Protein AF-A0A3P6F819-F1 (afdb_monomer)

Sequence (139 aa):
MEFTRDEAFDRALLRDIKDRVFYFLKKAYAIVNDPSTDSMILWGPNGNSLIVHRPIPLEYTESFLFYSGALSIERFVAYGFTMTVSGSQVEYANDDFVRGQPQRLGKICDPFVARVKQDIELRFKQDNDRKRHWEELRS

Nearest PDB structures (foldseek):
  5hdn-assembly1_A  TM=8.278E-01  e=4.332E-06  Homo sapiens
  7dct-assembly2_F  TM=7.812E-01  e=3.629E-05  Homo sapiens
  4bhl-assembly1_A  TM=3.365E-01  e=7.443E-02  Penaeus vannamei
  7vcj-assembly1_A  TM=4.101E-01  e=5.856E-01  Daphnia magna
  8dl5-assembly1_B  TM=2.307E-01  e=3.336E-01  Penicillium expansum

pLDDT: mean 85.39, std 13.52, range [41.97, 96.75]

Organism: Brassica oleracea (NCBI:txid3712)

Mean predicted aligned error: 6.62 Å

Radius of gyration: 19.77 Å; Cα contacts (8 Å, |Δi|>4): 132; chains: 1; bounding box: 50×26×56 Å

Structure (mmCIF, N/CA/C/O backbone):
data_AF-A0A3P6F819-F1
#
_entry.id   AF-A0A3P6F819-F1
#
loop_
_atom_site.group_PDB
_atom_site.id
_atom_site.type_symbol
_atom_site.label_atom_id
_atom_site.label_alt_id
_atom_site.label_comp_id
_atom_site.label_asym_id
_atom_site.label_entity_id
_atom_site.label_seq_id
_atom_site.pdbx_PDB_ins_code
_atom_site.Cartn_x
_atom_site.Cartn_y
_atom_site.Cartn_z
_atom_site.occupancy
_atom_site.B_iso_or_equiv
_atom_site.auth_seq_id
_atom_site.auth_comp_id
_atom_site.auth_asym_id
_atom_site.auth_atom_id
_atom_site.pdbx_PDB_model_num
ATOM 1 N N . MET A 1 1 ? 24.436 -4.983 -33.236 1.00 47.62 1 MET A N 1
ATOM 2 C CA . MET A 1 1 ? 23.531 -5.928 -32.542 1.00 47.62 1 MET A CA 1
ATOM 3 C C . MET A 1 1 ? 22.634 -5.115 -31.618 1.00 47.62 1 MET A C 1
ATOM 5 O O . MET A 1 1 ? 23.110 -4.648 -30.588 1.00 47.62 1 MET A O 1
ATOM 9 N N . GLU A 1 2 ? 21.415 -4.798 -32.048 1.00 54.53 2 GLU A N 1
ATOM 10 C CA . GLU A 1 2 ? 20.410 -4.140 -31.199 1.00 54.53 2 GLU A CA 1
ATOM 11 C C . GLU A 1 2 ? 19.990 -5.112 -30.089 1.00 54.53 2 GLU A C 1
ATOM 13 O O . GLU A 1 2 ? 19.834 -6.304 -30.350 1.00 54.53 2 GLU A O 1
ATOM 18 N N . PHE A 1 3 ? 19.853 -4.640 -28.848 1.00 55.88 3 PHE A N 1
ATOM 19 C CA . PHE A 1 3 ? 19.237 -5.455 -27.803 1.00 55.88 3 PHE A CA 1
ATOM 20 C C . PHE A 1 3 ? 17.742 -5.491 -28.096 1.00 55.88 3 PHE A C 1
ATOM 22 O O . PHE A 1 3 ? 17.022 -4.545 -27.795 1.00 55.88 3 PHE A O 1
ATOM 29 N N . THR A 1 4 ? 17.274 -6.551 -28.744 1.00 63.19 4 THR A N 1
ATOM 30 C CA . THR A 1 4 ? 15.847 -6.737 -28.992 1.00 63.19 4 THR A CA 1
ATOM 31 C C . THR A 1 4 ? 15.154 -6.991 -27.659 1.00 63.19 4 THR A C 1
ATOM 33 O O . THR A 1 4 ? 15.418 -7.994 -26.995 1.00 63.19 4 THR A O 1
ATOM 36 N N . ARG A 1 5 ? 14.300 -6.050 -27.255 1.00 69.81 5 ARG A N 1
ATOM 37 C CA . ARG A 1 5 ? 13.444 -6.160 -26.075 1.00 69.81 5 ARG A CA 1
ATOM 38 C C . ARG A 1 5 ? 12.443 -7.299 -26.286 1.00 69.81 5 ARG A C 1
ATOM 40 O O . ARG A 1 5 ? 11.720 -7.298 -27.278 1.00 69.81 5 ARG A O 1
ATOM 47 N N . ASP A 1 6 ? 12.413 -8.261 -25.370 1.00 80.06 6 ASP A N 1
ATOM 48 C CA . ASP A 1 6 ? 11.429 -9.344 -25.397 1.00 80.06 6 ASP A CA 1
ATOM 49 C C . ASP A 1 6 ? 10.112 -8.857 -24.771 1.00 80.06 6 ASP A C 1
ATOM 51 O O . ASP A 1 6 ? 9.969 -8.783 -23.549 1.00 80.06 6 ASP A O 1
ATOM 55 N N . GLU A 1 7 ? 9.132 -8.529 -25.618 1.00 79.88 7 GLU A N 1
ATOM 56 C CA . GLU A 1 7 ? 7.812 -8.077 -25.169 1.00 79.88 7 GLU A CA 1
ATOM 57 C C . GLU A 1 7 ? 7.106 -9.088 -24.252 1.00 79.88 7 GLU A C 1
ATOM 59 O O . GLU A 1 7 ? 6.309 -8.693 -23.395 1.00 79.88 7 GLU A O 1
ATOM 64 N N . ALA A 1 8 ? 7.356 -10.390 -24.424 1.00 83.00 8 ALA A N 1
ATOM 65 C CA . ALA A 1 8 ? 6.759 -11.415 -23.578 1.00 83.00 8 ALA A CA 1
ATOM 66 C C . ALA A 1 8 ? 7.366 -11.377 -22.170 1.00 83.00 8 ALA A C 1
ATOM 68 O O . ALA A 1 8 ? 6.625 -11.466 -21.184 1.00 83.00 8 ALA A O 1
ATOM 69 N N . PHE A 1 9 ? 8.682 -11.163 -22.071 1.00 83.88 9 PHE A N 1
ATOM 70 C CA . PHE A 1 9 ? 9.369 -10.961 -20.796 1.00 83.88 9 PHE A CA 1
ATOM 71 C C . PHE A 1 9 ? 8.844 -9.722 -20.061 1.00 83.88 9 PHE A C 1
ATOM 73 O O . PHE A 1 9 ? 8.503 -9.813 -18.881 1.00 83.88 9 PHE A O 1
ATOM 80 N N . ASP A 1 10 ? 8.681 -8.586 -20.748 1.00 87.00 10 ASP A N 1
ATOM 81 C CA . ASP A 1 10 ? 8.125 -7.376 -20.129 1.00 87.00 10 ASP A CA 1
ATOM 82 C C . ASP A 1 10 ? 6.698 -7.576 -19.623 1.00 87.00 10 ASP A C 1
ATOM 84 O O . ASP A 1 10 ? 6.359 -7.146 -18.520 1.00 87.00 10 ASP A O 1
ATOM 88 N N . ARG A 1 11 ? 5.843 -8.245 -20.404 1.00 89.06 11 ARG A N 1
ATOM 89 C CA . ARG A 1 11 ? 4.471 -8.546 -19.971 1.00 89.06 11 ARG A CA 1
ATOM 90 C C . ARG A 1 11 ? 4.460 -9.438 -18.733 1.00 89.06 11 ARG A C 1
ATOM 92 O O . ARG A 1 11 ? 3.679 -9.180 -17.817 1.00 89.06 11 ARG A O 1
ATOM 99 N N . ALA A 1 12 ? 5.314 -10.461 -18.689 1.00 93.19 12 ALA A N 1
ATOM 100 C CA . ALA A 1 12 ? 5.439 -11.344 -17.533 1.00 93.19 12 ALA A CA 1
ATOM 101 C C . ALA A 1 12 ? 5.948 -10.591 -16.294 1.00 93.19 12 ALA A C 1
ATOM 103 O O . ALA A 1 12 ? 5.376 -10.736 -15.213 1.00 93.19 12 ALA A O 1
ATOM 104 N N . LEU A 1 13 ? 6.955 -9.730 -16.462 1.00 92.19 13 LEU A N 1
ATOM 105 C CA . LEU A 1 13 ? 7.498 -8.887 -15.400 1.00 92.19 13 LEU A CA 1
ATOM 106 C C . LEU A 1 13 ? 6.442 -7.925 -14.842 1.00 92.19 13 LEU A C 1
ATOM 108 O O . LEU A 1 13 ? 6.236 -7.865 -13.633 1.00 92.19 13 LEU A O 1
ATOM 112 N N . LEU A 1 14 ? 5.739 -7.190 -15.707 1.00 93.88 14 LEU A N 1
ATOM 113 C CA . LEU A 1 14 ? 4.704 -6.242 -15.282 1.00 93.88 14 LEU A CA 1
ATOM 114 C C . LEU A 1 14 ? 3.544 -6.947 -14.569 1.00 93.88 14 LEU A C 1
ATOM 116 O O . LEU A 1 14 ? 2.986 -6.397 -13.617 1.00 93.88 14 LEU A O 1
ATOM 120 N N . ARG A 1 15 ? 3.203 -8.171 -14.989 1.00 94.44 15 ARG A N 1
ATOM 121 C CA . ARG A 1 15 ? 2.218 -9.011 -14.302 1.00 94.44 15 ARG A CA 1
ATOM 122 C C . ARG A 1 15 ? 2.691 -9.416 -12.905 1.00 94.44 15 ARG A C 1
ATOM 124 O O . ARG A 1 15 ? 1.943 -9.215 -11.957 1.00 94.44 15 ARG A O 1
ATOM 131 N N . ASP A 1 16 ? 3.911 -9.933 -12.766 1.00 94.00 16 ASP A N 1
ATOM 132 C CA . ASP A 1 16 ? 4.470 -10.306 -11.456 1.00 94.00 16 ASP A CA 1
ATOM 133 C C . ASP A 1 16 ? 4.524 -9.097 -10.508 1.00 94.00 16 ASP A C 1
ATOM 135 O O . ASP A 1 16 ? 4.136 -9.181 -9.343 1.00 94.00 16 ASP A O 1
ATOM 139 N N . ILE A 1 17 ? 4.908 -7.927 -11.025 1.00 91.94 17 ILE A N 1
ATOM 140 C CA . ILE A 1 17 ? 4.884 -6.677 -10.261 1.00 91.94 17 ILE A CA 1
ATOM 141 C C . ILE A 1 17 ? 3.461 -6.351 -9.803 1.00 91.94 17 ILE A C 1
ATOM 143 O O . ILE A 1 17 ? 3.257 -6.083 -8.618 1.00 91.94 17 ILE A O 1
ATOM 147 N N . LYS A 1 18 ? 2.471 -6.408 -10.703 1.00 94.06 18 LYS A N 1
ATOM 148 C CA . LYS A 1 18 ? 1.062 -6.179 -10.357 1.00 94.06 18 LYS A CA 1
ATOM 149 C C . LYS A 1 18 ? 0.590 -7.129 -9.256 1.00 94.06 18 LYS A C 1
ATOM 151 O O . LYS A 1 18 ? -0.010 -6.673 -8.284 1.00 94.06 18 LYS A O 1
ATOM 156 N N . ASP A 1 19 ? 0.899 -8.417 -9.380 1.00 92.25 19 ASP A N 1
ATOM 157 C CA . ASP A 1 19 ? 0.492 -9.450 -8.428 1.00 92.25 19 ASP A CA 1
ATOM 158 C C . ASP A 1 19 ? 1.120 -9.216 -7.042 1.00 92.25 19 ASP A C 1
ATOM 160 O O . ASP A 1 19 ? 0.433 -9.326 -6.023 1.00 92.25 19 ASP A O 1
ATOM 164 N N . ARG A 1 20 ? 2.389 -8.791 -6.981 1.00 90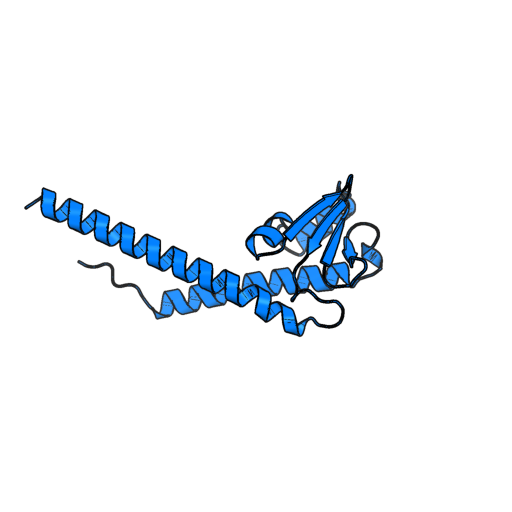.12 20 ARG A N 1
ATOM 165 C CA . ARG A 1 20 ? 3.065 -8.428 -5.721 1.00 90.12 20 ARG A CA 1
ATOM 166 C C . ARG A 1 20 ? 2.445 -7.205 -5.046 1.00 90.12 20 ARG A C 1
ATOM 168 O O . ARG A 1 20 ? 2.251 -7.224 -3.829 1.00 90.12 20 ARG A O 1
ATOM 175 N N . VAL A 1 21 ? 2.125 -6.155 -5.809 1.00 91.00 21 VAL A N 1
ATOM 176 C CA . VAL A 1 21 ? 1.453 -4.956 -5.272 1.00 91.00 21 VAL A CA 1
ATOM 177 C C . VAL A 1 21 ? 0.062 -5.313 -4.763 1.00 91.00 21 VAL A C 1
ATOM 179 O O . VAL A 1 21 ? -0.298 -4.966 -3.638 1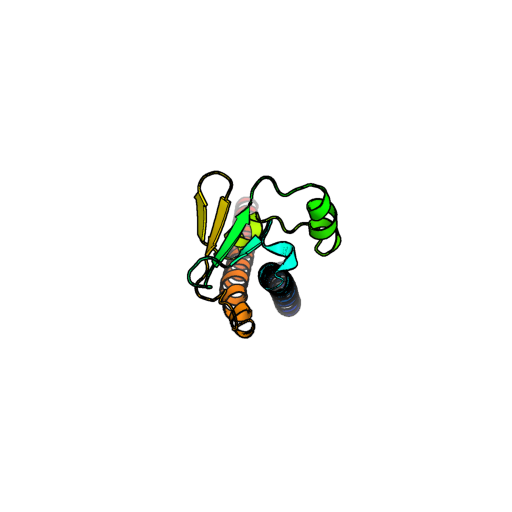.00 91.00 21 VAL A O 1
ATOM 182 N N . PHE A 1 22 ? -0.703 -6.071 -5.547 1.00 92.88 22 PHE A N 1
ATOM 183 C CA . PHE A 1 22 ? -2.038 -6.502 -5.157 1.00 92.88 22 PHE A CA 1
ATOM 184 C C . PHE A 1 22 ? -2.009 -7.369 -3.893 1.00 92.88 22 PHE A C 1
ATOM 186 O O . PHE A 1 22 ? -2.809 -7.159 -2.980 1.00 92.88 22 PHE A O 1
ATOM 193 N N . TYR A 1 23 ? -1.060 -8.304 -3.798 1.00 90.62 23 TYR A N 1
ATOM 194 C CA . TYR A 1 23 ? -0.870 -9.133 -2.610 1.00 90.62 23 TYR A CA 1
ATOM 195 C C . TYR A 1 23 ? -0.563 -8.289 -1.367 1.00 90.62 23 TYR A C 1
ATOM 197 O O . TYR A 1 23 ? -1.197 -8.484 -0.329 1.00 90.62 23 TYR A O 1
ATOM 205 N N . PHE A 1 24 ? 0.344 -7.313 -1.480 1.00 88.50 24 PHE A N 1
ATOM 206 C CA . PHE A 1 24 ? 0.653 -6.372 -0.401 1.00 88.50 24 PHE A CA 1
ATOM 207 C C . PHE A 1 24 ? -0.600 -5.623 0.071 1.00 88.50 24 PHE A C 1
ATOM 209 O O . PHE A 1 24 ? -0.914 -5.630 1.261 1.00 88.50 24 PHE A O 1
ATOM 216 N N . LEU A 1 25 ? -1.351 -5.027 -0.859 1.00 91.94 25 LEU A N 1
ATOM 217 C CA . LEU A 1 25 ? -2.544 -4.243 -0.536 1.00 91.94 25 LEU A CA 1
ATOM 218 C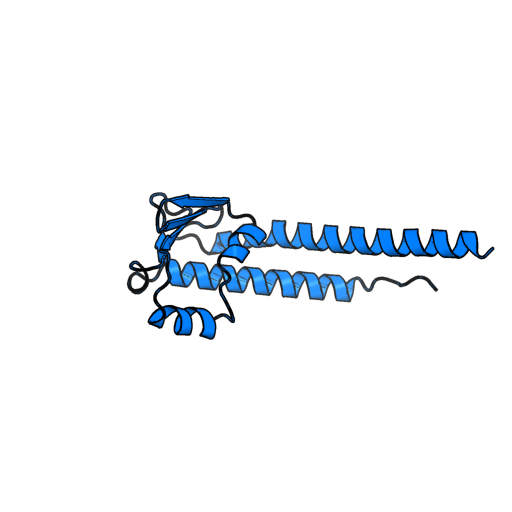 C . LEU A 1 25 ? -3.638 -5.105 0.092 1.00 91.94 25 LEU A C 1
ATOM 220 O O . LEU A 1 25 ? -4.278 -4.687 1.052 1.00 91.94 25 LEU A O 1
ATOM 224 N N . LYS A 1 26 ? -3.829 -6.331 -0.407 1.00 91.94 26 LYS A N 1
ATOM 225 C CA . LYS A 1 26 ? -4.797 -7.282 0.146 1.00 91.94 26 LYS A CA 1
ATOM 226 C C . LYS A 1 26 ? -4.434 -7.687 1.574 1.00 91.94 26 LYS A C 1
ATOM 228 O O . LYS A 1 26 ? -5.324 -7.822 2.411 1.00 91.94 26 LYS A O 1
ATOM 233 N N . LYS A 1 27 ? -3.143 -7.872 1.863 1.00 87.69 27 LYS A N 1
ATOM 234 C CA . LYS A 1 27 ? -2.659 -8.157 3.220 1.00 87.69 27 LYS A CA 1
ATOM 235 C C . LYS A 1 27 ? -2.861 -6.968 4.151 1.00 87.69 27 LYS A C 1
ATOM 237 O O . LYS A 1 27 ? -3.439 -7.152 5.214 1.00 87.69 27 LYS A O 1
ATOM 242 N N . ALA A 1 28 ? -2.472 -5.768 3.727 1.00 88.81 28 ALA A N 1
ATOM 243 C CA . ALA A 1 28 ? -2.717 -4.543 4.483 1.00 88.81 28 ALA A CA 1
ATOM 244 C C . ALA A 1 28 ? -4.207 -4.342 4.788 1.00 88.81 28 ALA A C 1
ATOM 246 O O . ALA A 1 28 ? -4.564 -4.069 5.928 1.00 88.81 28 ALA A O 1
ATOM 247 N N . TYR A 1 29 ? -5.068 -4.543 3.787 1.00 93.00 29 TYR A N 1
ATOM 248 C CA . TYR A 1 29 ? -6.519 -4.470 3.927 1.00 93.00 29 TYR A CA 1
ATOM 249 C C . TYR A 1 29 ? -7.051 -5.476 4.957 1.00 93.00 29 TYR A C 1
ATOM 251 O O . TYR A 1 29 ? -7.897 -5.132 5.775 1.00 93.00 29 TYR A O 1
ATOM 259 N N . ALA A 1 30 ? -6.567 -6.721 4.924 1.00 90.88 30 ALA A N 1
ATOM 260 C CA . ALA A 1 30 ? -6.982 -7.746 5.877 1.00 90.88 30 ALA A CA 1
ATOM 261 C C . ALA A 1 30 ? -6.579 -7.390 7.314 1.00 90.88 30 ALA A C 1
ATOM 263 O O . ALA A 1 30 ? -7.392 -7.560 8.213 1.00 90.88 30 ALA A O 1
ATOM 264 N N . ILE A 1 31 ? -5.366 -6.858 7.498 1.00 87.31 31 ILE A N 1
ATOM 265 C CA . ILE A 1 31 ? -4.851 -6.407 8.795 1.00 87.31 31 ILE A CA 1
ATOM 266 C C . ILE A 1 31 ? -5.724 -5.282 9.344 1.00 87.31 31 ILE A C 1
ATOM 268 O O . ILE A 1 31 ? -6.330 -5.453 10.385 1.00 87.31 31 ILE A O 1
ATOM 272 N N . VAL A 1 32 ? -5.884 -4.174 8.614 1.00 90.75 32 VAL A N 1
ATOM 273 C CA . VAL A 1 32 ? -6.666 -3.021 9.102 1.00 90.75 32 VAL A CA 1
ATOM 274 C C . VAL A 1 32 ? -8.149 -3.356 9.336 1.00 90.75 32 VAL A C 1
ATOM 276 O O . VAL A 1 32 ? -8.866 -2.632 10.019 1.00 90.75 32 VAL A O 1
ATOM 279 N N . ASN A 1 33 ? -8.649 -4.441 8.737 1.00 92.00 33 ASN A N 1
ATOM 280 C CA . ASN A 1 33 ? -10.012 -4.926 8.932 1.00 92.00 33 ASN A CA 1
ATOM 281 C C . ASN A 1 33 ? -10.153 -5.909 10.109 1.00 92.00 33 ASN A C 1
ATOM 283 O O . ASN A 1 33 ? -11.279 -6.293 10.419 1.00 92.00 33 ASN A O 1
ATOM 287 N N . ASP A 1 34 ? -9.054 -6.328 10.736 1.00 89.81 34 ASP A N 1
ATOM 288 C CA . ASP A 1 34 ? -9.037 -7.167 11.931 1.00 89.81 34 ASP A CA 1
ATOM 289 C C . ASP A 1 34 ? -9.007 -6.282 13.194 1.00 89.81 34 ASP A C 1
ATOM 291 O O . ASP A 1 34 ? -7.969 -5.675 13.480 1.00 89.81 34 ASP A O 1
ATOM 295 N N . PRO A 1 35 ? -10.102 -6.233 13.983 1.00 90.94 35 PRO A N 1
ATOM 296 C CA . PRO A 1 35 ? -10.174 -5.413 15.195 1.00 90.94 35 PRO A CA 1
ATOM 297 C C . PRO A 1 35 ? -9.118 -5.765 16.250 1.00 90.94 35 PRO A C 1
ATOM 299 O O . PRO A 1 35 ? -8.813 -4.945 17.111 1.00 90.94 35 PRO A O 1
ATOM 302 N N . SER A 1 36 ? -8.532 -6.971 16.208 1.00 86.94 36 SER A N 1
ATOM 303 C CA . SER A 1 36 ? -7.440 -7.337 17.120 1.00 86.94 36 SER A CA 1
ATOM 304 C C . SER A 1 36 ? -6.162 -6.525 16.876 1.00 86.94 36 SER A C 1
ATOM 306 O O . SER A 1 36 ? -5.301 -6.460 17.753 1.00 86.94 36 SER A O 1
ATOM 308 N N . THR A 1 37 ? -6.056 -5.867 15.716 1.00 85.56 37 THR A N 1
ATOM 309 C CA . THR A 1 37 ? -4.908 -5.038 15.331 1.00 85.56 37 THR A CA 1
ATOM 310 C C . THR A 1 37 ? -5.134 -3.536 15.530 1.00 85.56 37 THR A C 1
ATOM 312 O O . THR A 1 37 ? -4.199 -2.764 15.316 1.00 85.56 37 THR A O 1
ATOM 315 N N . ASP A 1 38 ? -6.312 -3.113 16.015 1.00 87.88 38 ASP A N 1
ATOM 316 C CA . ASP A 1 38 ? -6.693 -1.697 16.186 1.00 87.88 38 ASP A CA 1
ATOM 317 C C . ASP A 1 38 ? -5.737 -0.914 17.111 1.00 87.88 38 A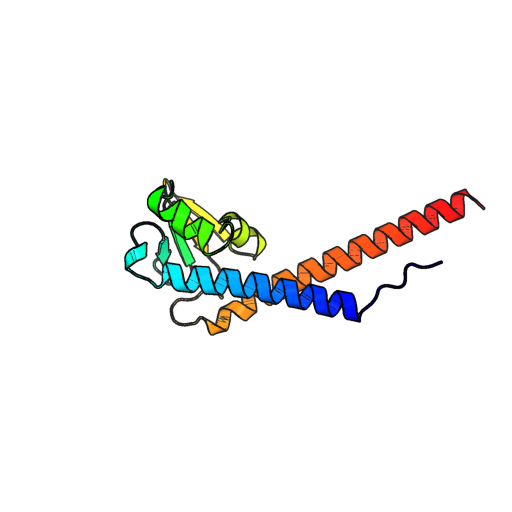SP A C 1
ATOM 319 O O . ASP A 1 38 ? -5.625 0.306 17.006 1.00 87.88 38 ASP A O 1
ATOM 323 N N . SER A 1 39 ? -5.006 -1.602 17.998 1.00 84.81 39 SER A N 1
ATOM 324 C CA . SER A 1 39 ? -3.961 -1.005 18.849 1.00 84.81 39 SER A CA 1
ATOM 325 C C . SER A 1 39 ? -2.749 -0.491 18.059 1.00 84.81 39 SER A C 1
ATOM 327 O O . SER A 1 39 ? -1.948 0.288 18.579 1.00 84.81 39 SER A O 1
ATOM 329 N N . MET A 1 40 ? -2.609 -0.915 16.803 1.00 83.12 40 MET A N 1
ATOM 330 C CA . MET A 1 40 ? -1.489 -0.585 15.933 1.00 83.12 40 MET A CA 1
ATOM 331 C C . MET A 1 40 ? -1.917 0.007 14.607 1.00 83.12 40 MET A C 1
ATOM 333 O O . MET A 1 40 ? -1.265 0.926 14.112 1.00 83.12 40 MET A O 1
ATOM 337 N N . ILE A 1 41 ? -2.946 -0.568 13.990 1.00 88.00 41 ILE A N 1
ATOM 338 C CA . ILE A 1 41 ? -3.412 -0.203 12.665 1.00 88.00 41 ILE A CA 1
ATOM 339 C C . ILE A 1 41 ? -4.924 -0.218 12.678 1.00 88.00 41 ILE A C 1
ATOM 341 O O . ILE A 1 41 ? -5.540 -1.240 12.944 1.00 88.00 41 ILE A O 1
ATOM 345 N N . LEU A 1 42 ? -5.508 0.916 12.328 1.00 92.50 42 LEU A N 1
ATOM 346 C CA . LEU A 1 42 ? -6.948 1.082 12.259 1.00 92.50 42 LEU A CA 1
ATOM 347 C C . LEU A 1 42 ? -7.326 1.834 10.990 1.00 92.50 42 LEU A C 1
ATOM 349 O O . LEU A 1 42 ? -6.5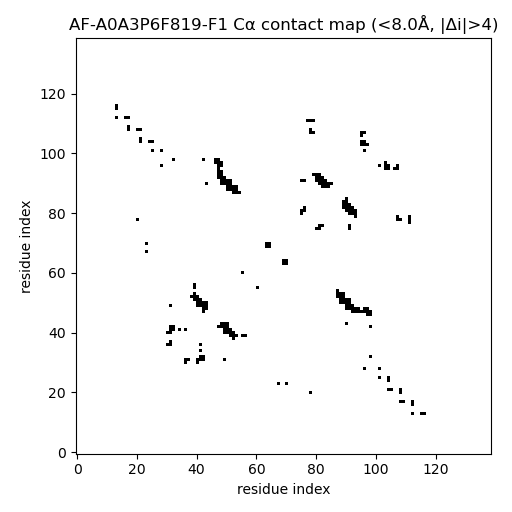05 2.488 10.343 1.00 92.50 42 LEU A O 1
ATOM 353 N N . TRP A 1 43 ? -8.598 1.749 10.632 1.00 96.56 43 TRP A N 1
ATOM 354 C CA . TRP A 1 43 ? -9.145 2.593 9.582 1.00 96.56 43 TRP A CA 1
ATOM 355 C C . TRP A 1 43 ? -9.169 4.051 10.033 1.00 96.56 43 TRP A C 1
ATOM 357 O O . TRP A 1 43 ? -9.514 4.344 11.178 1.00 96.56 43 TRP A O 1
ATOM 367 N N . GLY A 1 44 ? -8.879 4.969 9.115 1.00 94.94 44 GLY A N 1
ATOM 368 C CA . GLY A 1 44 ? -9.175 6.375 9.343 1.00 94.94 44 GLY A CA 1
ATOM 369 C C . GLY A 1 44 ? -10.682 6.637 9.436 1.00 94.94 44 GLY A C 1
ATOM 370 O O . GLY A 1 44 ? -11.498 5.785 9.065 1.00 94.94 44 GLY A O 1
ATOM 371 N N . PRO A 1 45 ? -11.077 7.828 9.911 1.00 91.50 45 PRO A N 1
ATOM 372 C CA . PRO A 1 45 ? -12.459 8.139 10.286 1.00 91.50 45 PRO A CA 1
ATOM 373 C C . PRO A 1 45 ? -13.462 7.975 9.136 1.00 91.50 45 PRO A C 1
ATOM 375 O O . PRO A 1 45 ? -14.603 7.580 9.359 1.00 91.50 45 PRO A O 1
ATOM 378 N N . ASN A 1 46 ? -13.026 8.223 7.900 1.00 92.31 46 ASN A N 1
ATOM 379 C CA . ASN A 1 46 ? -13.863 8.121 6.704 1.00 92.31 46 ASN A CA 1
ATOM 380 C C . ASN A 1 46 ? -13.790 6.739 6.028 1.00 92.31 46 ASN A C 1
ATOM 382 O O . ASN A 1 46 ? -14.441 6.512 5.009 1.00 92.31 46 ASN A O 1
ATOM 386 N N . GLY A 1 47 ? -12.980 5.813 6.555 1.00 93.69 47 GLY A N 1
ATOM 387 C CA . GLY A 1 47 ? -12.809 4.471 5.997 1.00 93.69 47 GLY A CA 1
ATOM 388 C C . GLY A 1 47 ? -12.122 4.425 4.627 1.00 93.69 47 GLY A C 1
ATOM 389 O O . GLY A 1 47 ? -12.219 3.405 3.954 1.00 93.69 47 GLY A O 1
ATOM 390 N N . ASN A 1 48 ? -11.450 5.496 4.199 1.00 93.25 48 ASN A N 1
ATOM 391 C CA . ASN A 1 48 ? -10.690 5.595 2.941 1.00 93.25 48 ASN A CA 1
ATOM 392 C C . ASN A 1 48 ? -9.172 5.763 3.169 1.00 93.25 48 ASN A C 1
ATOM 394 O O . ASN A 1 48 ? -8.423 6.208 2.297 1.00 93.25 48 ASN A O 1
ATOM 398 N N . SER A 1 49 ? -8.725 5.450 4.379 1.00 94.81 49 SER A N 1
ATOM 399 C CA . SER A 1 49 ? -7.338 5.545 4.807 1.00 94.81 49 SER A CA 1
ATOM 400 C C . SER A 1 49 ? -7.064 4.528 5.906 1.00 94.81 49 SER A C 1
ATOM 402 O O . SER A 1 49 ? -7.985 4.014 6.549 1.00 94.81 49 SER A O 1
ATOM 404 N N . LEU A 1 50 ? -5.788 4.236 6.121 1.00 93.38 50 LEU A N 1
ATOM 405 C CA . LEU A 1 50 ? -5.314 3.453 7.255 1.00 93.38 50 LEU A CA 1
ATOM 406 C C . LEU A 1 50 ? -4.376 4.310 8.102 1.00 93.38 50 LEU A C 1
ATOM 408 O O . LEU A 1 50 ? -3.557 5.060 7.572 1.00 93.38 50 LEU A O 1
ATOM 412 N N . ILE A 1 51 ? -4.484 4.188 9.415 1.00 92.88 51 ILE A N 1
ATOM 413 C CA . ILE A 1 51 ? -3.652 4.892 10.383 1.00 92.88 51 ILE A CA 1
ATOM 414 C C . ILE A 1 51 ? -2.764 3.860 11.055 1.00 92.88 51 ILE A C 1
ATOM 416 O O . ILE A 1 51 ? -3.261 2.890 11.614 1.00 92.88 51 ILE A O 1
ATOM 420 N N . VAL A 1 52 ? -1.455 4.083 11.008 1.00 89.38 52 VAL A N 1
ATOM 421 C CA . VAL A 1 52 ? -0.448 3.267 11.682 1.00 89.38 52 VAL A CA 1
ATOM 422 C C . VAL A 1 52 ? 0.082 4.025 12.893 1.00 89.38 52 VAL A C 1
ATOM 424 O O . VAL A 1 52 ? 0.623 5.125 12.762 1.00 89.38 52 VAL A O 1
ATOM 427 N N . HIS A 1 53 ? -0.007 3.412 14.066 1.00 87.50 53 HIS A N 1
ATOM 428 C CA . HIS A 1 53 ? 0.654 3.863 15.281 1.00 87.50 53 HIS A CA 1
ATOM 429 C C . HIS A 1 53 ? 2.154 3.536 15.258 1.00 87.50 53 HIS A C 1
ATOM 431 O O . HIS A 1 53 ? 2.586 2.456 14.854 1.00 87.50 53 HIS A O 1
ATOM 437 N N . ARG A 1 54 ? 2.966 4.489 15.712 1.00 81.00 54 ARG A N 1
ATOM 438 C CA . ARG A 1 54 ? 4.420 4.412 15.832 1.00 81.00 54 ARG A CA 1
ATOM 439 C C . ARG A 1 54 ? 4.854 4.747 17.268 1.00 81.00 54 ARG A C 1
ATOM 441 O O . ARG A 1 54 ? 4.361 5.723 17.828 1.00 81.00 54 ARG A O 1
ATOM 448 N N . PRO A 1 55 ? 5.835 4.027 17.834 1.00 79.19 55 PRO A N 1
ATOM 449 C CA . PRO A 1 55 ? 6.491 2.856 17.253 1.00 79.19 55 PRO A CA 1
ATOM 450 C C . PRO A 1 55 ? 5.536 1.656 17.176 1.00 79.19 55 PRO A C 1
ATOM 452 O O . PRO A 1 55 ? 4.618 1.540 17.978 1.00 79.19 55 PRO A O 1
ATOM 455 N N . ILE A 1 56 ? 5.763 0.776 16.200 1.00 72.56 56 ILE A N 1
ATOM 456 C CA . ILE A 1 56 ? 5.079 -0.518 16.098 1.00 72.56 56 ILE A CA 1
ATOM 457 C C . ILE A 1 56 ? 5.673 -1.433 17.183 1.00 72.56 56 ILE A C 1
ATOM 459 O O . ILE A 1 56 ? 6.890 -1.648 17.159 1.00 72.56 56 ILE A O 1
ATOM 463 N N . PRO A 1 57 ? 4.878 -1.939 18.148 1.00 69.50 57 PRO A N 1
ATOM 464 C CA . PRO A 1 57 ? 5.395 -2.850 19.164 1.00 69.50 57 PRO A CA 1
ATOM 465 C C . PRO A 1 57 ? 6.051 -4.105 18.566 1.00 69.50 57 PRO A C 1
ATOM 467 O O . PRO A 1 57 ? 5.547 -4.697 17.613 1.00 69.50 57 PRO A O 1
ATOM 470 N N . LEU A 1 58 ? 7.184 -4.517 19.151 1.00 67.50 58 LEU A N 1
ATOM 471 C CA . LEU A 1 58 ? 8.047 -5.600 18.650 1.00 67.50 58 LEU A CA 1
ATOM 472 C C . LEU A 1 58 ? 7.323 -6.943 18.476 1.00 67.50 58 LEU A C 1
ATOM 474 O O . LEU A 1 58 ? 7.590 -7.655 17.511 1.00 67.50 58 LEU A O 1
ATOM 478 N N . GLU A 1 59 ? 6.388 -7.256 19.374 1.00 66.00 59 GLU A N 1
ATOM 479 C CA . GLU A 1 59 ? 5.568 -8.480 19.350 1.00 66.00 59 GLU A CA 1
ATOM 480 C C . GLU A 1 59 ? 4.754 -8.629 18.058 1.00 66.00 59 GLU A C 1
ATOM 482 O O . GLU A 1 59 ? 4.524 -9.727 17.549 1.00 66.00 59 GLU A O 1
ATOM 487 N N . TYR A 1 60 ? 4.383 -7.499 17.473 1.00 62.06 60 TYR A N 1
ATOM 488 C CA . TYR A 1 60 ? 3.719 -7.473 16.193 1.00 62.06 60 TYR A CA 1
ATOM 489 C C . TYR A 1 60 ? 4.707 -7.297 15.073 1.00 62.06 60 TYR A C 1
ATOM 491 O O . TYR A 1 60 ? 4.451 -7.846 14.024 1.00 62.06 60 TYR A O 1
ATOM 499 N N . THR A 1 61 ? 5.836 -6.616 15.265 1.00 60.19 61 THR A N 1
ATOM 500 C CA . THR A 1 61 ? 6.892 -6.513 14.254 1.00 60.19 61 THR A CA 1
ATOM 501 C C . THR A 1 61 ? 7.311 -7.891 13.744 1.00 60.19 61 THR A C 1
ATOM 503 O O . THR A 1 61 ? 7.406 -8.060 12.538 1.00 60.19 61 THR A O 1
ATOM 506 N N . GLU A 1 62 ? 7.454 -8.913 14.592 1.00 53.53 62 GLU A N 1
ATOM 507 C CA . GLU A 1 62 ? 7.723 -10.275 14.102 1.00 53.53 62 GLU A CA 1
ATOM 508 C C . GLU A 1 62 ? 6.555 -10.843 13.284 1.00 53.53 62 GLU A C 1
ATOM 510 O O . GLU A 1 62 ? 6.763 -11.280 12.158 1.00 53.53 62 GLU A O 1
ATOM 515 N N . SER A 1 63 ? 5.310 -10.737 13.749 1.00 55.41 63 SER A N 1
ATOM 516 C CA . SER A 1 63 ? 4.134 -11.170 12.971 1.00 55.41 63 SER A CA 1
ATOM 517 C C . SER A 1 63 ? 3.988 -10.392 11.643 1.00 55.41 63 SER A C 1
ATOM 519 O O . SER A 1 63 ? 3.739 -10.954 10.579 1.00 55.41 63 SER A O 1
ATOM 521 N N . PHE A 1 64 ? 4.230 -9.087 11.668 1.00 53.25 64 PHE A N 1
ATOM 522 C CA . PHE A 1 64 ? 4.126 -8.143 10.557 1.00 53.25 64 PHE A CA 1
ATOM 523 C C . PHE A 1 64 ? 5.258 -8.320 9.539 1.00 53.25 64 PHE A C 1
ATOM 525 O O . PHE A 1 64 ? 5.054 -8.141 8.339 1.00 53.25 64 PHE A O 1
ATOM 532 N N . LEU A 1 65 ? 6.458 -8.685 10.001 1.00 49.22 65 LEU A N 1
ATOM 533 C CA . LEU A 1 65 ? 7.624 -8.958 9.165 1.00 49.22 65 LEU A CA 1
ATOM 534 C C . LEU A 1 65 ? 7.605 -10.393 8.609 1.00 49.22 65 LEU A C 1
ATOM 536 O O . LEU A 1 65 ? 7.960 -10.571 7.442 1.00 49.22 65 LEU A O 1
ATOM 540 N N . PHE A 1 66 ? 7.145 -11.397 9.371 1.00 48.00 66 PHE A N 1
ATOM 541 C CA . PHE A 1 66 ? 7.134 -12.808 8.951 1.00 48.00 66 PHE A CA 1
ATOM 542 C C . PHE A 1 66 ? 5.973 -13.180 8.017 1.00 48.00 66 PHE A C 1
ATOM 544 O O . PHE A 1 66 ? 6.153 -14.046 7.163 1.00 48.00 66 PHE A O 1
ATOM 551 N N . TYR A 1 67 ? 4.815 -12.509 8.079 1.00 51.12 67 TYR A N 1
ATOM 552 C CA . TYR A 1 67 ? 3.714 -12.792 7.141 1.00 51.12 67 TYR A CA 1
ATOM 553 C C . TYR A 1 67 ? 3.836 -12.072 5.780 1.00 51.12 67 TYR A C 1
ATOM 555 O O . TYR A 1 67 ? 3.049 -12.361 4.869 1.00 51.12 67 TYR A O 1
ATOM 563 N N . SER A 1 68 ? 4.812 -11.166 5.593 1.00 46.09 68 SER A N 1
ATOM 564 C CA . SER A 1 68 ? 4.944 -10.392 4.343 1.00 46.09 68 SER A CA 1
ATOM 565 C C . SER A 1 68 ? 6.360 -9.956 3.919 1.00 46.09 68 SER A C 1
ATOM 567 O O . SER A 1 68 ? 6.469 -9.195 2.957 1.00 46.09 68 SER A O 1
ATOM 569 N N . GLY A 1 69 ? 7.438 -10.371 4.594 1.00 41.97 69 GLY A N 1
ATOM 570 C CA . GLY A 1 69 ? 8.808 -9.997 4.204 1.00 41.97 69 GLY A CA 1
ATOM 571 C C . GLY A 1 69 ? 9.082 -8.487 4.258 1.00 41.97 69 GLY A C 1
ATOM 572 O O . GLY A 1 69 ? 9.768 -7.958 3.390 1.00 41.97 69 GLY A O 1
ATOM 573 N N . ALA A 1 70 ? 8.541 -7.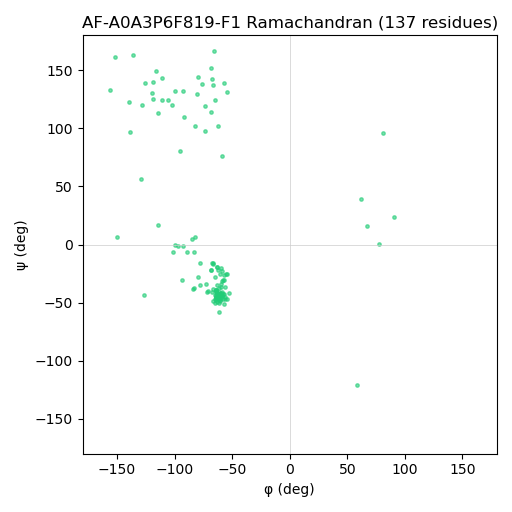813 5.278 1.00 46.69 70 ALA A N 1
ATOM 574 C CA . ALA A 1 70 ? 8.478 -6.361 5.464 1.00 46.69 70 ALA A CA 1
ATOM 575 C C . ALA A 1 70 ? 7.351 -5.663 4.687 1.00 46.69 70 ALA A C 1
ATOM 577 O O . ALA A 1 70 ? 7.498 -5.223 3.542 1.00 46.69 70 ALA A O 1
ATOM 578 N N . LEU A 1 71 ? 6.229 -5.444 5.382 1.00 53.59 71 LEU A N 1
ATOM 579 C CA . LEU A 1 71 ? 5.441 -4.227 5.198 1.00 53.59 71 LEU A CA 1
ATOM 580 C C . LEU A 1 71 ? 6.349 -3.024 5.523 1.00 53.59 71 LEU A C 1
ATOM 582 O O . LEU A 1 71 ? 6.262 -2.429 6.592 1.00 53.59 71 LEU A O 1
ATOM 586 N N . SER A 1 72 ? 7.256 -2.661 4.612 1.00 65.94 72 SER A N 1
ATOM 587 C CA . SER A 1 72 ? 7.820 -1.315 4.601 1.00 65.94 72 SER A CA 1
ATOM 588 C C . SER A 1 72 ? 6.631 -0.410 4.348 1.00 65.94 72 SER A C 1
ATOM 590 O O . SER A 1 72 ? 6.124 -0.351 3.234 1.00 65.94 72 SER A O 1
ATOM 592 N N . ILE A 1 73 ? 6.130 0.227 5.396 1.00 70.19 73 ILE A N 1
ATOM 593 C CA . ILE A 1 73 ? 4.979 1.136 5.353 1.00 70.19 73 ILE A CA 1
ATOM 594 C C . ILE A 1 73 ? 5.222 2.255 4.318 1.00 70.19 73 ILE A C 1
ATOM 596 O O . ILE A 1 73 ? 4.317 2.741 3.653 1.00 70.19 73 ILE A O 1
ATOM 600 N N . GLU A 1 74 ? 6.490 2.549 4.052 1.00 75.44 74 GLU A N 1
ATOM 601 C CA . GLU A 1 74 ? 6.981 3.384 2.955 1.00 75.44 74 GLU A CA 1
ATOM 602 C C . GLU A 1 74 ? 6.508 2.937 1.554 1.00 75.44 74 GLU A C 1
ATOM 604 O O . GLU A 1 74 ? 6.380 3.761 0.650 1.00 75.44 74 GLU A O 1
ATOM 609 N N . ARG A 1 75 ? 6.182 1.654 1.344 1.00 84.31 75 ARG A N 1
ATOM 610 C CA . ARG A 1 75 ? 5.641 1.146 0.071 1.00 84.31 75 ARG A CA 1
ATOM 611 C C . ARG A 1 75 ? 4.271 1.722 -0.256 1.00 84.31 75 ARG A C 1
ATOM 613 O O . ARG A 1 75 ? 3.971 1.858 -1.436 1.00 84.31 75 ARG A O 1
ATOM 620 N N . PHE A 1 76 ? 3.467 2.107 0.739 1.00 90.25 76 PHE A N 1
ATOM 621 C CA . PHE A 1 76 ? 2.212 2.814 0.473 1.00 90.25 76 PHE A CA 1
ATOM 622 C C . PHE A 1 76 ? 2.478 4.092 -0.331 1.00 90.25 76 PHE A C 1
ATOM 624 O O . PHE A 1 76 ? 1.803 4.337 -1.328 1.00 90.25 76 PHE A O 1
ATOM 631 N N . VAL A 1 77 ? 3.529 4.843 0.014 1.00 90.44 77 VAL A N 1
ATOM 632 C CA . VAL A 1 77 ? 3.944 6.036 -0.741 1.00 90.44 77 VAL A CA 1
ATOM 633 C C . VAL A 1 77 ? 4.326 5.662 -2.171 1.00 90.44 77 VAL A C 1
ATOM 635 O O . VAL A 1 77 ? 3.857 6.282 -3.125 1.00 90.44 77 VAL A O 1
ATOM 638 N N . ALA A 1 78 ? 5.109 4.594 -2.345 1.00 89.31 78 ALA A N 1
ATOM 639 C CA . ALA A 1 78 ? 5.465 4.103 -3.674 1.00 89.31 78 ALA A CA 1
ATOM 640 C C . ALA A 1 78 ? 4.226 3.711 -4.503 1.00 89.31 78 ALA A C 1
ATOM 642 O O . ALA A 1 78 ? 4.216 3.923 -5.714 1.00 89.31 78 ALA A O 1
ATOM 643 N N . TYR A 1 79 ? 3.165 3.194 -3.883 1.00 91.62 79 TYR A N 1
ATOM 644 C CA . TYR A 1 79 ? 1.913 2.824 -4.554 1.00 91.62 79 TYR A CA 1
ATOM 645 C C . TYR A 1 79 ? 0.925 3.986 -4.731 1.00 91.62 79 TYR A C 1
ATOM 647 O O . TYR A 1 79 ? -0.160 3.777 -5.262 1.00 91.62 79 TYR A O 1
ATOM 655 N N . GLY A 1 80 ? 1.308 5.212 -4.360 1.00 92.94 80 GLY A N 1
ATOM 656 C CA . GLY A 1 80 ? 0.497 6.410 -4.580 1.00 92.94 80 GLY A CA 1
ATOM 657 C C . GLY A 1 80 ? -0.455 6.751 -3.435 1.00 92.94 80 GLY A C 1
ATOM 658 O O . GLY A 1 80 ? -1.460 7.417 -3.663 1.00 92.94 80 GLY A O 1
ATOM 659 N N . PHE A 1 81 ? -0.173 6.298 -2.213 1.00 95.25 81 PHE A N 1
ATOM 660 C CA . PHE A 1 81 ? -0.859 6.802 -1.024 1.00 95.25 81 PHE A CA 1
ATOM 661 C C . PHE A 1 81 ? -0.257 8.137 -0.594 1.00 95.25 81 PHE A C 1
ATOM 663 O O . PHE A 1 81 ? 0.962 8.328 -0.633 1.00 95.25 81 PHE A O 1
ATOM 670 N N . THR A 1 82 ? -1.104 9.035 -0.103 1.00 94.94 82 THR A N 1
ATOM 671 C CA . THR A 1 82 ? -0.651 10.235 0.601 1.00 94.94 82 THR A CA 1
ATOM 672 C C . THR A 1 82 ? -0.305 9.871 2.037 1.00 94.94 82 THR A C 1
ATOM 674 O O . THR A 1 82 ? -1.118 9.248 2.718 1.00 94.94 82 THR A O 1
ATOM 677 N N . MET A 1 83 ? 0.882 10.265 2.496 1.00 93.56 83 MET A N 1
ATOM 678 C CA . MET A 1 83 ? 1.348 10.036 3.862 1.00 93.56 83 MET A CA 1
ATOM 679 C C . MET A 1 83 ? 1.222 11.319 4.689 1.00 93.56 83 MET A C 1
ATOM 681 O O . MET A 1 83 ? 1.888 12.309 4.388 1.00 93.56 83 MET A O 1
ATOM 685 N N . THR A 1 84 ? 0.438 11.269 5.764 1.00 94.19 84 THR A N 1
ATOM 686 C CA . THR A 1 84 ? 0.268 12.368 6.724 1.00 94.19 84 THR A CA 1
ATOM 687 C C . THR A 1 84 ? 0.732 11.920 8.103 1.00 94.19 84 THR A C 1
ATOM 689 O O . THR A 1 84 ? 0.271 10.910 8.622 1.00 94.19 84 THR A O 1
ATOM 692 N N . VAL A 1 85 ? 1.649 12.663 8.724 1.00 91.56 85 VAL A N 1
ATOM 693 C CA . VAL A 1 85 ? 2.165 12.345 10.067 1.00 91.56 85 VAL A CA 1
ATOM 694 C C . VAL A 1 85 ? 1.464 13.211 11.111 1.00 91.56 85 VAL A C 1
ATOM 696 O O . VAL A 1 85 ? 1.381 14.425 10.951 1.00 91.56 85 VAL A O 1
ATOM 699 N N . SER A 1 86 ? 0.983 12.602 12.194 1.00 91.56 86 SER A N 1
ATOM 700 C CA . SER A 1 86 ? 0.345 13.285 13.326 1.00 91.56 86 SER A CA 1
ATOM 701 C C . SER A 1 86 ? 0.807 12.668 14.645 1.00 91.56 86 SER A C 1
ATOM 703 O O . SER A 1 86 ? 0.302 11.638 15.082 1.00 91.56 86 SER A O 1
ATOM 705 N N . GLY A 1 87 ? 1.809 13.282 15.281 1.00 92.56 87 GLY A N 1
ATOM 706 C CA . GLY A 1 87 ? 2.397 12.767 16.520 1.00 92.56 87 GLY A CA 1
ATOM 707 C C . GLY A 1 87 ? 2.955 11.350 16.347 1.00 92.56 87 GLY A C 1
ATOM 708 O O . GLY A 1 87 ? 3.828 11.111 15.511 1.00 92.56 87 GLY A O 1
ATOM 709 N N . SER A 1 88 ? 2.434 10.410 17.136 1.00 88.75 8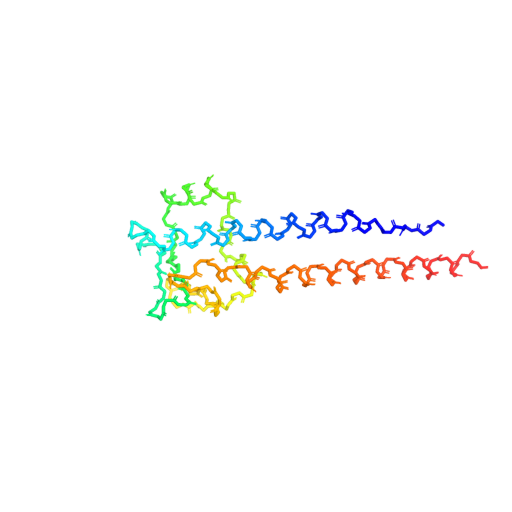8 SER A N 1
ATOM 710 C CA . SER A 1 88 ? 2.761 8.983 17.067 1.00 88.75 88 SER A CA 1
ATOM 711 C C . SER A 1 88 ? 1.979 8.225 15.991 1.00 88.75 88 SER A C 1
ATOM 713 O O . SER A 1 88 ? 2.087 7.011 15.920 1.00 88.75 88 SER A O 1
ATOM 715 N N . GLN A 1 89 ? 1.203 8.888 15.138 1.00 90.69 89 GLN A N 1
ATOM 716 C CA . GLN A 1 89 ? 0.426 8.243 14.081 1.00 90.69 89 GLN A CA 1
ATOM 717 C C . GLN A 1 89 ? 0.898 8.670 12.693 1.00 90.69 89 GLN A C 1
ATOM 719 O O . GLN A 1 89 ? 1.369 9.791 12.480 1.00 90.69 89 GLN A O 1
ATOM 724 N N . VAL A 1 90 ? 0.761 7.763 11.731 1.00 91.31 90 VAL A N 1
ATOM 725 C CA . VAL A 1 90 ? 0.918 8.050 10.306 1.00 91.31 90 VAL A CA 1
ATOM 726 C C . VAL A 1 90 ? -0.295 7.529 9.570 1.00 91.31 90 VAL A C 1
ATOM 728 O O . VAL A 1 90 ? -0.571 6.333 9.594 1.00 91.31 90 VAL A O 1
ATOM 731 N N . GLU A 1 91 ? -0.997 8.425 8.901 1.00 94.38 91 GLU A N 1
ATOM 732 C CA . GLU A 1 91 ? -2.112 8.095 8.036 1.00 94.38 91 GLU A CA 1
ATOM 733 C C . GLU A 1 91 ? -1.627 7.916 6.596 1.00 94.38 91 GLU A C 1
ATOM 735 O O . GLU A 1 91 ? -0.903 8.759 6.062 1.00 94.38 91 GLU A O 1
ATOM 740 N N . TYR A 1 92 ? -2.051 6.822 5.969 1.00 94.88 92 TYR A N 1
ATOM 741 C CA . TYR A 1 92 ? -1.896 6.570 4.543 1.00 94.88 92 TYR A CA 1
ATOM 742 C C . TYR A 1 92 ? -3.280 6.547 3.908 1.00 94.88 92 TYR A C 1
ATOM 744 O O . TYR A 1 92 ? -4.078 5.644 4.172 1.00 94.88 92 TYR A O 1
ATOM 752 N N . ALA A 1 93 ? -3.560 7.532 3.059 1.00 95.81 93 ALA A N 1
ATOM 753 C CA . ALA A 1 93 ? -4.845 7.665 2.382 1.00 95.81 93 ALA A CA 1
ATOM 754 C C . ALA A 1 93 ? -4.720 7.392 0.881 1.00 95.81 93 ALA A C 1
ATOM 756 O O . ALA A 1 93 ? -3.718 7.737 0.247 1.00 95.81 93 ALA A O 1
ATOM 757 N N . ASN A 1 94 ? -5.744 6.751 0.323 1.00 96.00 94 ASN A N 1
ATOM 758 C CA . ASN A 1 94 ? -5.894 6.541 -1.109 1.00 96.00 94 ASN A CA 1
ATOM 759 C C . ASN A 1 94 ? -7.379 6.343 -1.427 1.00 96.00 94 ASN A C 1
ATOM 761 O O . ASN A 1 94 ? -8.048 5.539 -0.780 1.00 96.00 94 ASN A O 1
ATOM 765 N N . ASP A 1 95 ? -7.881 7.027 -2.453 1.00 95.56 95 ASP A N 1
ATOM 766 C CA . ASP A 1 95 ? -9.309 7.027 -2.782 1.00 95.56 95 ASP A CA 1
ATOM 767 C C . ASP A 1 95 ? -9.868 5.640 -3.112 1.00 95.56 95 ASP A C 1
ATOM 769 O O . ASP A 1 95 ? -11.068 5.417 -2.948 1.00 95.56 95 ASP A O 1
ATOM 773 N N . ASP A 1 96 ? -9.028 4.706 -3.567 1.00 96.75 96 ASP A N 1
ATOM 774 C CA . ASP A 1 96 ? -9.387 3.326 -3.894 1.00 96.75 96 ASP A CA 1
ATOM 775 C C . ASP A 1 96 ? -9.087 2.319 -2.771 1.00 96.75 96 ASP A C 1
ATOM 777 O O . ASP A 1 96 ? -9.427 1.139 -2.897 1.00 96.75 96 ASP A O 1
ATOM 781 N N . PHE A 1 97 ? -8.524 2.765 -1.645 1.00 96.44 97 PHE A N 1
ATOM 782 C CA . PHE A 1 97 ? -8.343 1.950 -0.444 1.00 96.44 97 PHE A CA 1
ATOM 783 C C . PHE A 1 97 ? -9.503 2.181 0.531 1.00 96.44 97 PHE A C 1
ATOM 785 O O . PHE A 1 97 ? -9.396 2.952 1.480 1.00 96.44 97 PHE A O 1
ATOM 792 N N . VAL A 1 98 ? -10.643 1.528 0.278 1.00 96.75 98 VAL A N 1
ATOM 793 C CA . VAL A 1 98 ? -11.908 1.828 0.975 1.00 96.75 98 VAL A CA 1
ATOM 794 C C . VAL A 1 98 ? -12.458 0.630 1.741 1.00 96.75 98 VAL A C 1
ATOM 796 O O . VAL A 1 98 ? -12.621 -0.456 1.180 1.00 96.75 98 VAL A O 1
ATOM 799 N N . ARG A 1 99 ? -12.808 0.846 3.014 1.00 96.69 99 ARG A N 1
ATOM 800 C CA . ARG A 1 99 ? -13.438 -0.133 3.906 1.00 96.69 99 ARG A CA 1
ATOM 801 C C . ARG A 1 99 ? -14.711 -0.700 3.269 1.00 96.69 99 ARG A C 1
ATOM 803 O O . ARG A 1 99 ? -15.566 0.020 2.763 1.00 96.69 99 ARG A O 1
ATOM 810 N N . GLY A 1 100 ? -14.824 -2.022 3.291 1.00 96.56 100 GLY A N 1
ATOM 811 C CA . GLY A 1 100 ? -15.889 -2.787 2.641 1.00 96.56 100 GLY A CA 1
ATOM 812 C C . GLY A 1 100 ? -15.737 -2.958 1.123 1.00 96.56 100 GLY A C 1
ATOM 813 O O . GLY A 1 100 ? -16.594 -3.595 0.518 1.00 96.56 100 GLY A O 1
ATOM 814 N N . GLN A 1 101 ? -14.682 -2.425 0.490 1.00 96.50 101 GLN A N 1
ATOM 815 C CA . GLN A 1 101 ? -14.522 -2.434 -0.972 1.00 96.50 101 GLN A CA 1
ATOM 816 C C . GLN A 1 101 ? -13.156 -2.978 -1.450 1.00 96.50 101 GLN A C 1
ATOM 818 O O . GLN A 1 101 ? -12.459 -2.311 -2.223 1.00 96.50 101 GLN A O 1
ATOM 823 N N . PRO A 1 102 ? -12.756 -4.210 -1.070 1.00 94.81 102 PRO A N 1
ATOM 824 C CA . PRO A 1 102 ? -11.453 -4.782 -1.437 1.00 94.81 102 PRO A CA 1
ATOM 825 C C . PRO A 1 102 ? -11.260 -4.978 -2.953 1.00 94.81 102 PRO A C 1
ATOM 827 O O . PRO A 1 102 ? -10.133 -5.066 -3.436 1.00 94.81 102 PRO A O 1
ATOM 830 N N . GLN A 1 103 ? -12.338 -5.012 -3.737 1.00 94.81 103 GLN A N 1
ATOM 831 C CA . GLN A 1 103 ? -12.286 -5.058 -5.201 1.00 94.81 103 GLN A CA 1
ATOM 832 C C . GLN A 1 103 ? -11.620 -3.819 -5.823 1.00 94.81 103 GLN A C 1
ATOM 834 O O . GLN A 1 103 ? -11.143 -3.886 -6.955 1.00 94.81 103 GLN A O 1
ATOM 839 N N . ARG A 1 104 ? -11.563 -2.688 -5.104 1.00 95.88 104 ARG A N 1
ATOM 840 C CA . ARG A 1 104 ? -10.964 -1.441 -5.603 1.00 95.88 104 ARG A CA 1
ATOM 841 C C . ARG A 1 104 ? -9.440 -1.437 -5.569 1.00 95.88 104 ARG A C 1
ATOM 843 O O . ARG A 1 104 ? -8.839 -0.673 -6.314 1.00 95.88 104 ARG A O 1
ATOM 850 N N . LEU A 1 105 ? -8.809 -2.352 -4.830 1.00 95.12 105 LEU A N 1
ATOM 851 C CA . LEU A 1 105 ? -7.346 -2.444 -4.722 1.00 95.12 105 LEU A CA 1
ATOM 852 C C . LEU A 1 105 ? -6.645 -2.609 -6.083 1.00 95.12 105 LEU A C 1
ATOM 854 O O . LEU A 1 105 ? -5.505 -2.179 -6.251 1.00 95.12 105 LEU A O 1
ATOM 858 N N . GLY A 1 106 ? -7.330 -3.178 -7.083 1.00 93.38 106 GLY A N 1
ATOM 859 C CA . GLY A 1 106 ? -6.815 -3.258 -8.453 1.00 93.38 106 GLY A CA 1
ATOM 860 C C . GLY A 1 106 ? -6.529 -1.886 -9.075 1.00 93.38 106 GLY A C 1
ATOM 861 O O . GLY A 1 106 ? -5.510 -1.727 -9.744 1.00 93.38 106 GLY A O 1
ATOM 862 N N . LYS A 1 107 ? -7.357 -0.877 -8.773 1.00 95.44 107 LYS A N 1
ATOM 863 C CA . LYS A 1 107 ? -7.200 0.497 -9.276 1.00 95.44 107 LYS A CA 1
ATOM 864 C C . LYS A 1 107 ? -5.972 1.210 -8.711 1.00 95.44 107 LYS A C 1
ATOM 866 O O . LYS A 1 107 ? -5.461 2.121 -9.344 1.00 95.44 107 LYS A O 1
ATOM 871 N N . ILE A 1 108 ? -5.463 0.755 -7.567 1.00 94.75 108 ILE A N 1
ATOM 872 C CA . ILE A 1 108 ? -4.207 1.241 -6.978 1.00 94.75 108 ILE A CA 1
ATOM 873 C C . ILE A 1 108 ? -2.998 0.621 -7.698 1.00 94.75 108 ILE A C 1
ATOM 875 O O . ILE A 1 108 ? -1.963 1.260 -7.876 1.00 94.75 108 ILE A O 1
ATOM 879 N N . CYS A 1 109 ? -3.121 -0.632 -8.145 1.00 93.31 109 CYS A N 1
ATOM 880 C CA . CYS A 1 109 ? -2.026 -1.351 -8.794 1.00 93.31 109 CYS A CA 1
ATOM 881 C C . CYS A 1 109 ? -1.735 -0.814 -10.202 1.00 93.31 109 CYS A C 1
ATOM 883 O O . CYS A 1 109 ? -0.572 -0.701 -10.590 1.00 93.31 109 CYS A O 1
ATOM 885 N N . ASP A 1 110 ? -2.776 -0.491 -10.973 1.00 92.69 110 ASP A N 1
ATOM 886 C CA . ASP A 1 110 ? -2.637 -0.132 -12.389 1.00 92.69 110 ASP A CA 1
ATOM 887 C C . ASP A 1 110 ? -1.769 1.124 -12.627 1.00 92.69 110 ASP A C 1
ATOM 889 O O . ASP A 1 110 ? -0.845 1.044 -13.443 1.00 92.69 110 ASP A O 1
ATOM 893 N N . PRO A 1 111 ? -1.948 2.246 -11.896 1.00 94.06 111 PRO A N 1
ATOM 894 C CA . PRO A 1 111 ? -1.082 3.420 -12.029 1.00 94.06 111 PRO A CA 1
ATOM 895 C C . PRO A 1 111 ? 0.381 3.136 -11.672 1.00 94.06 111 PRO A C 1
ATOM 897 O O . PRO A 1 111 ? 1.292 3.649 -12.324 1.00 94.06 111 PRO A O 1
ATOM 900 N N . PHE A 1 112 ? 0.626 2.297 -10.659 1.00 92.56 112 PHE A N 1
ATOM 901 C CA . PHE A 1 112 ? 1.982 1.903 -10.278 1.00 92.56 112 PHE A CA 1
ATOM 902 C C . PHE A 1 112 ? 2.672 1.126 -11.403 1.00 92.56 112 PHE A C 1
ATOM 904 O O . PHE A 1 112 ? 3.791 1.456 -11.795 1.00 92.56 112 PHE A O 1
ATOM 911 N N . VAL A 1 113 ? 1.991 0.118 -11.952 1.00 93.94 113 VAL A N 1
ATOM 912 C CA . VAL A 1 113 ? 2.515 -0.722 -13.039 1.00 93.94 113 VAL A CA 1
ATOM 913 C C . VAL A 1 113 ? 2.742 0.105 -14.305 1.00 93.94 113 VAL A C 1
ATOM 915 O O . VAL A 1 113 ? 3.759 -0.074 -14.974 1.00 93.94 113 VAL A O 1
ATOM 918 N N . ALA A 1 114 ? 1.845 1.047 -14.611 1.00 93.62 114 ALA A N 1
ATOM 919 C CA . ALA A 1 114 ? 2.009 1.969 -15.731 1.00 93.62 114 ALA A CA 1
ATOM 920 C C . ALA A 1 114 ? 3.276 2.828 -15.587 1.00 93.62 114 ALA A C 1
ATOM 922 O O . ALA A 1 114 ? 4.041 2.950 -16.544 1.00 93.62 114 ALA A O 1
ATOM 923 N N . ARG A 1 115 ? 3.548 3.351 -14.384 1.00 94.25 115 ARG A N 1
ATOM 924 C CA . ARG A 1 115 ? 4.775 4.110 -14.109 1.00 94.25 115 ARG A CA 1
ATOM 925 C C . ARG A 1 115 ? 6.028 3.249 -14.251 1.00 94.25 115 ARG A C 1
ATOM 927 O O . ARG A 1 115 ? 6.973 3.660 -14.909 1.00 94.25 115 ARG A O 1
ATOM 934 N N . VAL A 1 116 ? 6.019 2.031 -13.708 1.00 92.69 116 VAL A N 1
ATOM 935 C CA . VAL A 1 116 ? 7.149 1.098 -13.858 1.00 92.69 116 VAL A CA 1
ATOM 936 C C . VAL A 1 116 ? 7.412 0.775 -15.330 1.00 92.69 116 VAL A C 1
ATOM 938 O O . VAL A 1 116 ? 8.562 0.766 -15.763 1.00 92.69 116 VAL A O 1
ATOM 941 N N . LYS A 1 117 ? 6.357 0.542 -16.118 1.00 93.06 117 LYS A N 1
ATOM 942 C CA . LYS A 1 117 ? 6.479 0.319 -17.561 1.00 93.06 117 LYS A CA 1
ATOM 943 C C . LYS A 1 117 ? 7.149 1.510 -18.254 1.00 93.06 117 LYS A C 1
ATOM 945 O O . LYS A 1 117 ? 8.078 1.301 -19.033 1.00 93.06 117 LYS A O 1
ATOM 950 N N . GLN A 1 118 ? 6.711 2.729 -17.940 1.00 93.75 118 GLN A N 1
ATOM 951 C CA . GLN A 1 118 ? 7.292 3.955 -18.484 1.00 93.75 118 GLN A CA 1
ATOM 952 C C . GLN A 1 118 ? 8.771 4.106 -18.094 1.00 93.75 118 GLN A C 1
ATOM 954 O O . GLN A 1 118 ? 9.596 4.436 -18.942 1.00 93.75 118 GLN A O 1
ATOM 959 N N . ASP A 1 119 ? 9.131 3.807 -16.845 1.00 91.75 119 ASP A N 1
ATOM 960 C CA . ASP A 1 119 ? 10.519 3.869 -16.375 1.00 91.75 119 ASP A CA 1
ATOM 961 C C . ASP A 1 119 ? 11.422 2.867 -17.111 1.00 91.75 119 ASP A C 1
ATOM 963 O O . ASP A 1 119 ? 12.546 3.204 -17.489 1.00 91.75 119 ASP A O 1
ATOM 967 N N . ILE A 1 120 ? 10.935 1.643 -17.350 1.00 90.62 120 ILE A N 1
ATOM 968 C CA . ILE A 1 120 ? 11.654 0.627 -18.134 1.00 90.62 120 ILE A CA 1
ATOM 969 C C . ILE A 1 120 ? 11.861 1.115 -19.575 1.00 90.62 120 ILE A C 1
ATOM 971 O O . ILE A 1 120 ? 12.971 1.032 -20.100 1.00 90.62 120 ILE A O 1
ATOM 975 N N . GLU A 1 121 ? 10.817 1.662 -20.201 1.00 90.81 121 GLU A N 1
ATOM 976 C CA . GLU A 1 121 ? 10.874 2.217 -21.560 1.00 90.81 121 GLU A CA 1
ATOM 977 C C . GLU A 1 121 ? 11.878 3.370 -21.677 1.00 90.81 121 GLU A C 1
ATOM 979 O O . GLU A 1 121 ? 12.676 3.410 -22.617 1.00 90.81 121 GLU A O 1
ATOM 984 N N . LEU A 1 122 ? 11.882 4.283 -20.702 1.00 92.06 122 LEU A N 1
ATOM 985 C CA . LEU A 1 122 ? 12.809 5.412 -20.654 1.00 92.06 122 LEU A CA 1
ATOM 986 C C . LEU A 1 122 ? 14.261 4.955 -20.501 1.00 92.06 122 LEU A C 1
ATOM 988 O O . LEU A 1 122 ? 15.125 5.442 -21.230 1.00 92.06 122 LEU A O 1
ATOM 992 N N . ARG A 1 123 ? 14.536 4.007 -19.597 1.00 89.25 123 ARG A N 1
ATOM 993 C CA . ARG A 1 123 ? 15.890 3.460 -19.394 1.00 89.25 123 ARG A CA 1
ATOM 994 C C . ARG A 1 123 ? 16.405 2.763 -20.647 1.00 89.25 123 ARG A C 1
ATOM 996 O O . ARG A 1 123 ? 17.520 3.032 -21.080 1.00 89.25 123 ARG A O 1
ATOM 1003 N N . PHE A 1 124 ? 15.568 1.942 -21.276 1.00 87.94 124 PHE A N 1
ATOM 1004 C CA . PHE A 1 124 ? 15.926 1.264 -22.519 1.00 87.94 124 PHE A CA 1
ATOM 1005 C C . PHE A 1 124 ? 16.248 2.258 -23.645 1.00 87.94 124 PHE A C 1
ATOM 1007 O O . PHE A 1 124 ? 17.235 2.093 -24.364 1.00 87.94 124 PHE A O 1
ATOM 1014 N N . LYS A 1 125 ? 15.455 3.330 -23.776 1.00 89.44 125 LYS A N 1
ATOM 1015 C CA . LYS A 1 125 ? 15.734 4.403 -24.737 1.00 89.44 125 LYS A CA 1
ATOM 1016 C C . LYS A 1 125 ? 17.080 5.077 -24.451 1.00 89.44 125 LYS A C 1
ATOM 1018 O O . LYS A 1 125 ? 17.880 5.223 -25.368 1.00 89.44 125 LYS A O 1
ATOM 1023 N N . GLN A 1 126 ? 17.346 5.431 -23.194 1.00 91.31 126 GLN A N 1
ATOM 1024 C CA . GLN A 1 126 ? 18.610 6.052 -22.786 1.00 91.31 126 GLN A CA 1
ATOM 1025 C C . GLN A 1 126 ? 19.818 5.161 -23.085 1.00 91.31 126 GLN A C 1
ATOM 1027 O O . GLN A 1 126 ? 20.829 5.657 -23.575 1.00 91.31 126 GLN A O 1
ATOM 1032 N N . ASP A 1 127 ? 19.728 3.857 -22.833 1.00 89.50 127 ASP A N 1
ATOM 1033 C CA . ASP A 1 127 ? 20.828 2.931 -23.107 1.00 89.50 127 ASP A CA 1
ATOM 1034 C C . ASP A 1 127 ? 21.103 2.790 -24.612 1.00 89.50 127 ASP A C 1
ATOM 1036 O O . ASP A 1 127 ? 22.265 2.790 -25.031 1.00 89.50 127 ASP A O 1
ATOM 1040 N N . ASN A 1 128 ? 20.055 2.770 -25.442 1.00 89.00 128 ASN A N 1
ATOM 1041 C CA . ASN A 1 128 ? 20.200 2.787 -26.899 1.00 89.00 128 ASN A CA 1
ATOM 1042 C C . ASN A 1 128 ? 20.772 4.115 -27.417 1.00 89.00 128 ASN A C 1
ATOM 1044 O O . ASN A 1 128 ? 21.632 4.105 -28.297 1.00 89.00 128 ASN A O 1
ATOM 1048 N N . ASP A 1 129 ? 20.337 5.253 -26.870 1.00 91.19 129 ASP A N 1
ATOM 1049 C CA . ASP A 1 129 ? 20.860 6.582 -27.220 1.00 91.19 129 ASP A CA 1
ATOM 1050 C C . ASP A 1 129 ? 22.350 6.692 -26.870 1.00 91.19 129 ASP A C 1
ATOM 1052 O O . ASP A 1 129 ? 23.164 7.081 -27.708 1.00 91.19 129 ASP A O 1
ATOM 1056 N N . ARG A 1 130 ? 22.731 6.259 -25.660 1.00 89.31 130 ARG A N 1
ATOM 1057 C CA . ARG A 1 130 ? 24.133 6.204 -25.220 1.00 89.31 130 ARG A CA 1
ATOM 1058 C C . ARG A 1 130 ? 24.969 5.329 -26.142 1.00 89.31 130 ARG A C 1
ATOM 1060 O O . ARG A 1 130 ? 26.085 5.702 -26.484 1.00 89.31 130 ARG A O 1
ATOM 1067 N N . LYS A 1 131 ? 24.450 4.171 -26.549 1.00 87.94 131 LYS A N 1
ATOM 1068 C CA . LYS A 1 131 ? 25.156 3.264 -27.455 1.00 87.94 131 LYS A CA 1
ATOM 1069 C C . LYS A 1 131 ? 25.378 3.879 -28.834 1.00 87.94 131 LYS A C 1
ATOM 1071 O O . LYS A 1 131 ? 26.509 3.837 -29.306 1.00 87.94 131 LYS A O 1
ATOM 1076 N N . ARG A 1 132 ? 24.339 4.471 -29.436 1.00 89.38 132 ARG A N 1
ATOM 1077 C CA . ARG A 1 132 ? 24.452 5.174 -30.724 1.00 89.38 132 ARG A CA 1
ATOM 1078 C C . ARG A 1 132 ? 25.529 6.248 -30.669 1.00 89.38 132 ARG A C 1
ATOM 1080 O O . ARG A 1 132 ? 26.425 6.255 -31.502 1.00 89.38 132 ARG A O 1
ATOM 1087 N N . HIS A 1 133 ? 25.519 7.052 -29.609 1.00 91.25 133 HIS A N 1
ATOM 1088 C CA . HIS A 1 133 ? 26.552 8.057 -29.379 1.00 91.25 133 HIS A CA 1
ATOM 1089 C C . HIS A 1 133 ? 27.971 7.451 -29.288 1.00 91.25 133 HIS A C 1
ATOM 1091 O O . HIS A 1 133 ? 28.909 7.954 -29.899 1.00 91.25 133 HIS A O 1
ATOM 1097 N N . TRP A 1 134 ? 28.144 6.329 -28.579 1.00 87.06 134 TRP A N 1
ATOM 1098 C CA . TRP A 1 134 ? 29.429 5.611 -28.501 1.00 87.06 134 TRP A CA 1
ATOM 1099 C C . TRP A 1 134 ? 29.872 4.935 -29.812 1.00 87.06 134 TRP A C 1
ATOM 1101 O O . TRP A 1 134 ? 31.050 4.590 -29.943 1.00 87.06 134 TRP A O 1
ATOM 1111 N N . GLU A 1 135 ? 28.951 4.654 -30.734 1.00 91.06 135 GLU A N 1
ATOM 1112 C CA . GLU A 1 135 ? 29.232 4.095 -32.065 1.00 91.06 135 GLU A CA 1
ATOM 1113 C C . GLU A 1 135 ? 29.615 5.202 -33.060 1.00 91.06 135 GLU A C 1
ATOM 1115 O O . GLU A 1 135 ? 30.564 5.022 -33.822 1.00 91.06 135 GLU A O 1
ATOM 1120 N N . GLU A 1 136 ? 28.963 6.368 -32.982 1.00 90.50 136 GLU A N 1
ATOM 1121 C CA . GLU A 1 136 ? 29.320 7.579 -33.737 1.00 90.50 136 GLU A CA 1
ATOM 1122 C C . GLU A 1 136 ? 30.744 8.050 -33.423 1.00 90.50 136 GLU A C 1
ATOM 1124 O O . GLU A 1 136 ? 31.504 8.339 -34.335 1.00 90.50 136 GLU A O 1
ATOM 1129 N N . LEU A 1 137 ? 31.146 8.059 -32.145 1.00 90.19 137 LEU A N 1
ATOM 1130 C CA . LEU A 1 137 ? 32.507 8.438 -31.731 1.00 90.19 137 LEU A CA 1
ATOM 1131 C C . LEU A 1 137 ? 33.600 7.452 -32.179 1.00 90.19 137 LE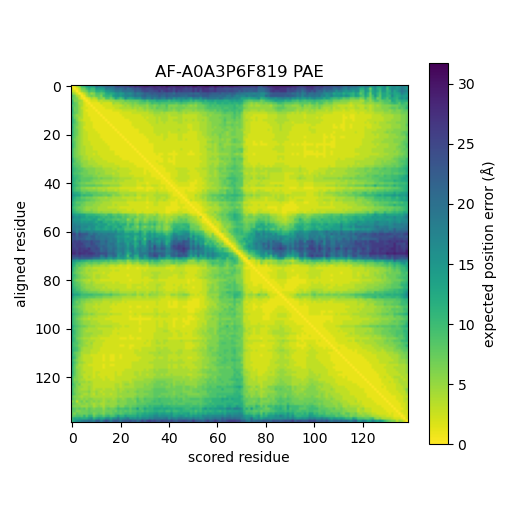U A C 1
ATOM 1133 O O . LEU A 1 137 ? 34.786 7.764 -32.073 1.00 90.19 137 LEU A O 1
ATOM 1137 N N . ARG A 1 138 ? 33.219 6.237 -32.592 1.00 83.75 138 ARG A N 1
ATOM 1138 C CA . ARG A 1 138 ? 34.141 5.180 -33.037 1.00 83.75 138 ARG A CA 1
ATOM 1139 C C . ARG A 1 138 ? 34.217 5.033 -34.559 1.00 83.75 138 ARG A C 1
ATOM 1141 O O . ARG A 1 138 ? 35.027 4.223 -35.011 1.00 83.75 138 ARG A O 1
ATOM 1148 N N . SER A 1 139 ? 33.381 5.756 -35.304 1.00 73.00 139 SER A N 1
ATOM 1149 C CA . SER A 1 139 ? 33.407 5.828 -36.774 1.00 73.00 139 SER A CA 1
ATOM 1150 C C . SER A 1 139 ? 34.192 7.048 -37.238 1.00 73.00 139 SER A C 1
ATOM 1152 O O . SER A 1 139 ? 34.821 6.941 -38.311 1.00 73.00 139 SER A O 1
#

InterPro domains:
  IPR000232 Heat shock factor (HSF)-type, DNA-binding [PF00447] (24-108)
  IPR000232 Heat shock factor (HSF)-type, DNA-binding [SM00415] (20-111)
  IPR036388 Winged helix-like DNA-binding domain superfamily [G3DSA:1.10.10.10] (15-110)
  IPR036390 Winged helix DNA-binding domain superfamily [SSF46785] (21-108)

Foldseek 3Di:
DQPDDDPVVLVVVLVVQLVLQLVLLVVLLVQQVDPVNVVAWHADPQQQKIKGFPPDDPVVVCVQCVVRVDPPVCVLVLLPWDWDDDPRMIITGDNQRGPPRSVSSSVSSVVNSVVVSVVVVVVSVVVVVVVVVVVVVVD

Solvent-accessible surface area (backbone atoms only — not comparable to full-atom values): 7755 Å² total; per-residue (Å²): 134,79,85,78,77,57,65,66,57,54,52,52,50,50,47,53,50,36,52,54,49,42,51,51,52,54,50,54,51,53,47,44,69,34,78,91,36,49,90,42,28,28,59,34,96,85,33,35,26,41,31,37,42,51,82,67,57,66,82,48,46,53,56,50,32,71,78,57,78,53,72,54,69,68,49,45,51,72,49,65,27,50,79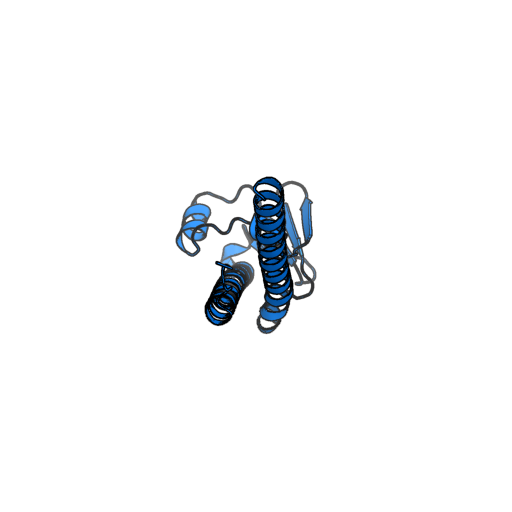,48,79,56,91,51,32,36,36,41,34,33,94,45,50,35,73,98,38,77,81,35,45,58,70,43,31,52,62,43,42,51,49,53,51,51,52,52,53,50,51,53,50,51,54,52,53,53,47,51,54,61,49,60,78,71,107

Secondary structure (DSSP, 8-state):
------HHHHHHHHHHHHHHHHHHHHHHHHHHT-GGGTTTEEE-TTSSEEEEESSPPHHHHHHHHHTTT---THHHHHTTPEEEEETTEEEEE-TT--TT-GGGHHHHHHHHHHHHHHHHHHHHHHHHHHHHHHHHTT-